Protein AF-A0A927ZGR9-F1 (afdb_monomer)

Mean predicted aligned error: 11.07 Å

Sequence (89 aa):
MNGGKRKVCANCGKSYIEGDKYCRYCGAPMGQPEYIDDTIECIYGPPPVKRVHVCKKCGFRWETGLMIDNERWCPECGGPAPGVEVEAE

Radius of gyration: 13.93 Å; Cα contacts (8 Å, |Δi|>4): 168; chains: 1; bounding box: 28×42×34 Å

Secondary structure (DSSP, 8-state):
------EE-TTT--EE-TT-SB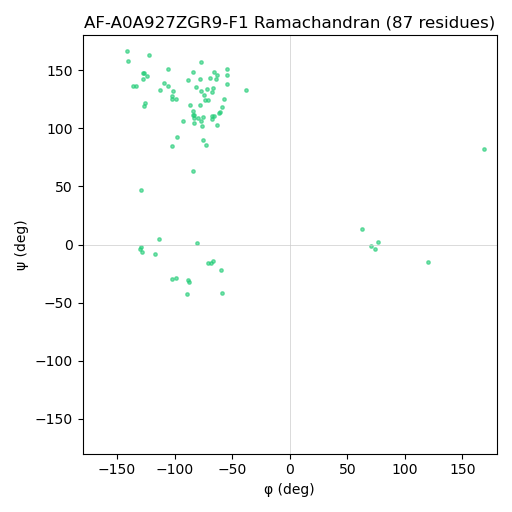-TTT--B---PPP----------SPPEEEEEE-TTT--EEEEEESS----B-TTT--B---EEE---

Structure (mmCIF, N/CA/C/O backbone):
data_AF-A0A927ZGR9-F1
#
_entry.id   AF-A0A927ZGR9-F1
#
loop_
_atom_site.group_PDB
_atom_site.id
_atom_site.type_symbol
_atom_site.label_atom_id
_atom_site.label_alt_id
_atom_site.label_comp_id
_atom_site.label_asym_id
_atom_site.label_entity_id
_atom_site.label_seq_id
_atom_site.pdbx_PDB_ins_code
_atom_site.Cartn_x
_atom_site.Cartn_y
_atom_site.Cartn_z
_atom_site.occupancy
_atom_site.B_iso_or_equiv
_atom_site.auth_seq_id
_atom_site.auth_comp_id
_atom_site.auth_asym_id
_atom_site.auth_atom_id
_atom_site.pdbx_PDB_model_num
ATOM 1 N N . MET A 1 1 ? -2.681 29.373 -4.747 1.00 40.81 1 MET A N 1
ATOM 2 C CA . MET A 1 1 ? -2.615 27.956 -5.162 1.00 40.81 1 MET A CA 1
ATOM 3 C C . MET A 1 1 ? -3.375 27.127 -4.138 1.00 40.81 1 MET A C 1
ATOM 5 O O . MET A 1 1 ? -3.107 27.287 -2.9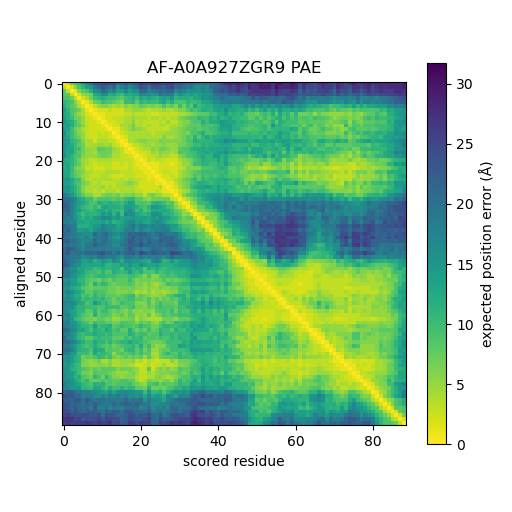57 1.00 40.81 1 MET A O 1
ATOM 9 N N . ASN A 1 2 ? -4.369 26.338 -4.556 1.00 39.72 2 ASN A N 1
ATOM 10 C CA . ASN A 1 2 ? -5.157 25.510 -3.638 1.00 39.72 2 ASN A CA 1
ATOM 11 C C . ASN A 1 2 ? -4.323 24.294 -3.213 1.00 39.72 2 ASN A C 1
ATOM 13 O O . ASN A 1 2 ? -4.043 23.427 -4.038 1.00 39.72 2 ASN A O 1
ATOM 17 N N . GLY A 1 3 ? -3.900 24.272 -1.946 1.00 43.91 3 GLY A N 1
ATOM 18 C CA . GLY A 1 3 ? -3.193 23.150 -1.335 1.00 43.91 3 GLY A CA 1
ATOM 19 C C . GLY A 1 3 ? -4.071 21.902 -1.341 1.00 43.91 3 GLY A C 1
ATOM 20 O O . GLY A 1 3 ? -5.118 21.860 -0.693 1.00 43.91 3 GLY A O 1
ATOM 21 N N . GLY A 1 4 ? -3.667 20.898 -2.118 1.00 47.44 4 GLY A N 1
ATOM 22 C CA . GLY A 1 4 ? -4.322 19.597 -2.141 1.00 47.44 4 GLY A CA 1
ATOM 23 C C . GLY A 1 4 ? -4.133 18.908 -0.794 1.00 47.44 4 GLY A C 1
ATOM 24 O O . GLY A 1 4 ? -3.020 18.525 -0.449 1.00 47.44 4 GLY A O 1
ATOM 25 N N . LYS A 1 5 ? -5.216 18.764 -0.026 1.00 50.19 5 LYS A N 1
ATOM 26 C CA . LYS A 1 5 ? -5.228 18.026 1.243 1.00 50.19 5 LYS A CA 1
ATOM 27 C C . LYS A 1 5 ? -4.845 16.567 0.967 1.00 50.19 5 LYS A C 1
ATOM 29 O O . LYS A 1 5 ? -5.602 15.868 0.298 1.00 50.19 5 LYS A O 1
ATOM 34 N N . ARG A 1 6 ? -3.703 16.097 1.473 1.00 57.34 6 ARG A N 1
ATOM 35 C CA . ARG A 1 6 ? -3.331 14.674 1.433 1.00 57.34 6 ARG A CA 1
ATOM 36 C C . ARG A 1 6 ? -3.586 14.049 2.795 1.00 57.34 6 ARG A C 1
ATOM 38 O O . ARG A 1 6 ? -3.239 14.619 3.825 1.00 57.34 6 ARG A O 1
ATOM 45 N N . LYS A 1 7 ? -4.242 12.892 2.798 1.00 69.31 7 LYS A N 1
ATOM 46 C CA . LYS A 1 7 ? -4.510 12.129 4.016 1.00 69.31 7 LYS A CA 1
ATOM 47 C C . LYS A 1 7 ? -3.256 11.322 4.374 1.00 69.31 7 LYS A C 1
ATOM 49 O O . LYS A 1 7 ? -2.652 10.732 3.482 1.00 69.31 7 LYS A O 1
ATOM 54 N N . VAL A 1 8 ? -2.850 11.306 5.645 1.00 75.00 8 VAL A N 1
ATOM 55 C CA . VAL A 1 8 ? -1.654 10.585 6.123 1.00 75.00 8 VAL A CA 1
ATOM 56 C C . VAL A 1 8 ? -1.981 9.654 7.283 1.00 75.00 8 VAL A C 1
ATOM 58 O O . VAL A 1 8 ? -2.874 9.908 8.086 1.00 75.00 8 VAL A O 1
ATOM 61 N N . CYS A 1 9 ? -1.275 8.535 7.368 1.00 78.81 9 CYS A N 1
ATOM 62 C CA . CYS A 1 9 ? -1.530 7.522 8.378 1.00 78.81 9 CYS A CA 1
ATOM 63 C C 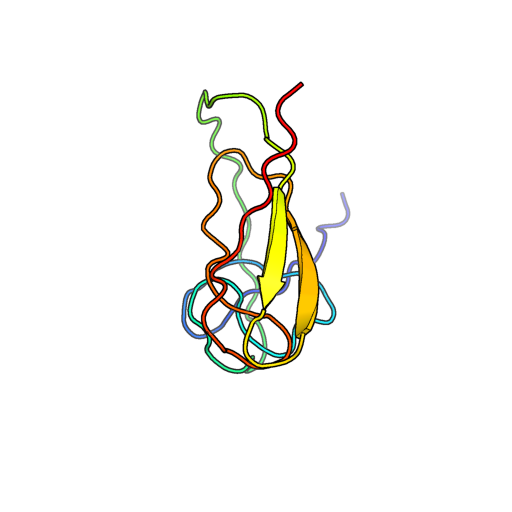. CYS A 1 9 ? -1.043 7.989 9.756 1.00 78.81 9 CYS A C 1
ATOM 65 O O . CYS A 1 9 ? 0.151 8.213 9.925 1.00 78.81 9 CYS A O 1
ATOM 67 N N . ALA A 1 10 ? -1.921 8.009 10.762 1.00 75.38 10 ALA A N 1
ATOM 68 C CA . ALA A 1 10 ? -1.558 8.364 12.140 1.00 75.38 10 ALA A CA 1
ATOM 69 C C . ALA A 1 10 ? -0.484 7.448 12.773 1.00 75.38 10 ALA A C 1
ATOM 71 O O . ALA A 1 10 ? 0.200 7.850 13.705 1.00 75.38 10 ALA A O 1
ATOM 72 N N . ASN A 1 11 ? -0.312 6.218 12.268 1.00 77.06 11 ASN A N 1
ATOM 73 C CA . ASN A 1 11 ? 0.651 5.256 12.816 1.00 77.06 11 ASN A CA 1
ATOM 74 C C . ASN A 1 11 ? 2.068 5.382 12.225 1.00 77.06 11 ASN A C 1
ATOM 76 O O . ASN A 1 11 ? 3.042 5.082 12.905 1.00 77.06 11 ASN A O 1
ATOM 80 N N . CYS A 1 12 ? 2.206 5.774 10.953 1.00 78.25 12 CYS A N 1
ATOM 81 C CA . CYS A 1 12 ? 3.516 5.821 10.278 1.00 78.25 12 CYS A CA 1
ATOM 82 C C . CYS A 1 12 ? 3.829 7.151 9.579 1.00 78.25 12 CYS A C 1
ATOM 84 O O . CYS A 1 12 ? 4.894 7.282 8.981 1.00 78.25 12 CYS A O 1
ATOM 86 N N . GLY A 1 13 ? 2.900 8.109 9.595 1.00 75.44 13 GLY A N 1
ATOM 87 C CA . GLY A 1 13 ? 3.046 9.435 8.992 1.00 75.44 13 GLY A CA 1
ATOM 88 C C . GLY A 1 13 ? 3.048 9.463 7.462 1.00 75.44 13 GLY A C 1
ATOM 89 O O . GLY A 1 13 ? 3.137 10.537 6.880 1.00 75.44 13 GLY A O 1
ATOM 90 N N . LYS A 1 14 ? 2.951 8.316 6.775 1.00 77.44 14 LYS A N 1
ATOM 91 C CA . LYS A 1 14 ? 2.962 8.283 5.305 1.00 77.44 14 LYS A CA 1
ATOM 92 C C . LYS A 1 14 ? 1.617 8.677 4.707 1.00 77.44 14 LYS A C 1
ATOM 94 O O . LYS A 1 14 ? 0.564 8.295 5.225 1.00 77.44 14 LYS A O 1
ATOM 99 N N . SER A 1 15 ? 1.676 9.394 3.590 1.00 75.38 15 SER A N 1
ATOM 100 C CA . SER A 1 15 ? 0.515 9.764 2.787 1.00 75.38 15 SER A CA 1
ATOM 101 C C . SER A 1 15 ? -0.152 8.540 2.159 1.00 75.38 15 SER A C 1
ATOM 103 O O . SER A 1 15 ? 0.492 7.529 1.874 1.00 75.38 15 SER A O 1
ATOM 105 N N . TYR A 1 16 ? -1.467 8.612 1.986 1.00 74.06 16 TYR A N 1
ATOM 106 C CA . TYR A 1 16 ? -2.274 7.543 1.413 1.00 74.06 16 TYR A CA 1
ATOM 107 C C . TYR A 1 16 ? -3.380 8.086 0.507 1.00 74.06 16 TYR A C 1
ATOM 109 O O . TYR A 1 16 ? -3.676 9.284 0.494 1.00 74.06 16 TYR A O 1
ATOM 117 N N . ILE A 1 17 ? -3.981 7.188 -0.272 1.00 72.44 17 ILE A N 1
ATOM 118 C CA . ILE A 1 17 ? -4.979 7.525 -1.288 1.00 72.44 17 ILE A CA 1
ATOM 119 C C . ILE A 1 17 ? -6.373 7.524 -0.655 1.00 72.44 17 ILE A C 1
ATOM 121 O O . ILE A 1 17 ? -6.691 6.690 0.195 1.00 72.44 17 ILE A O 1
ATOM 125 N N . GLU A 1 18 ? -7.229 8.466 -1.052 1.00 68.56 18 GLU A N 1
ATOM 126 C CA . GLU A 1 18 ? -8.609 8.501 -0.569 1.00 68.56 18 GLU A CA 1
ATOM 127 C C . GLU A 1 18 ? -9.345 7.196 -0.915 1.00 68.56 18 GLU A C 1
ATOM 129 O O . GLU A 1 18 ? -9.506 6.863 -2.084 1.00 68.56 18 GLU A O 1
ATOM 134 N N . GLY A 1 19 ? -9.789 6.466 0.114 1.00 72.31 19 GLY A N 1
ATOM 135 C CA . GLY A 1 19 ? -10.484 5.181 -0.028 1.00 72.31 19 GLY A CA 1
A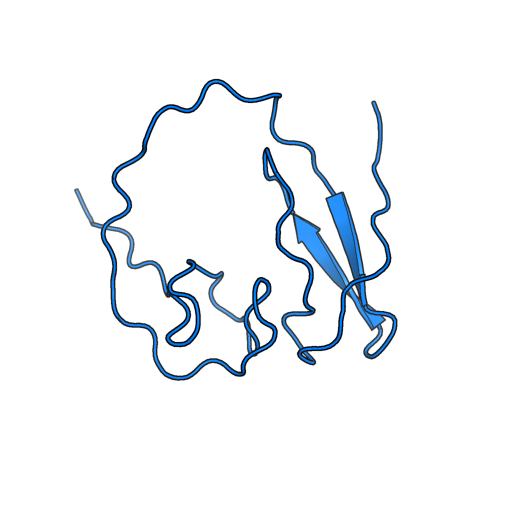TOM 136 C C . GLY A 1 19 ? -9.786 4.004 0.657 1.00 72.31 19 GLY A C 1
ATOM 137 O O . GLY A 1 19 ? -10.434 2.990 0.898 1.00 72.31 19 GLY A O 1
ATOM 138 N N . ASP A 1 20 ? -8.512 4.140 1.036 1.00 76.44 20 ASP A N 1
ATOM 139 C CA . ASP A 1 20 ? -7.794 3.094 1.771 1.00 76.44 20 ASP A CA 1
ATOM 140 C C . ASP A 1 20 ? -8.369 2.904 3.192 1.00 76.44 20 ASP A C 1
ATOM 142 O O . ASP A 1 20 ? -8.536 3.869 3.941 1.00 76.44 20 ASP A O 1
ATOM 146 N N . LYS A 1 21 ? -8.652 1.654 3.589 1.00 82.25 21 LYS A N 1
ATOM 147 C CA . LYS A 1 21 ? -9.097 1.304 4.957 1.00 82.25 21 LYS A CA 1
ATOM 148 C C . LYS A 1 21 ? -7.917 1.027 5.893 1.00 82.25 21 LYS A C 1
ATOM 150 O O . LYS A 1 21 ? -7.991 1.279 7.098 1.00 82.25 21 LYS A O 1
ATOM 155 N N . TYR A 1 22 ? -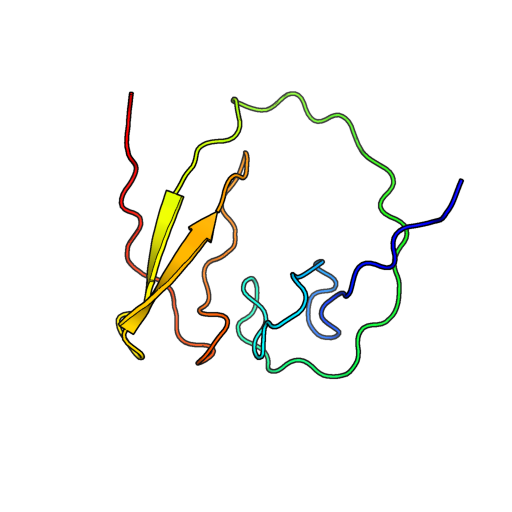6.824 0.519 5.328 1.00 84.62 22 TYR A N 1
ATOM 156 C CA . TYR A 1 22 ? -5.590 0.156 6.018 1.00 84.62 22 TYR A CA 1
ATOM 157 C C . TYR A 1 22 ? -4.382 0.808 5.349 1.00 84.62 22 TYR A C 1
ATOM 159 O O . TYR A 1 22 ? -4.337 0.995 4.134 1.00 84.62 22 TYR A O 1
ATOM 167 N N . CYS A 1 23 ? -3.367 1.144 6.140 1.00 85.38 23 CYS A N 1
ATOM 168 C CA . CYS A 1 23 ? -2.146 1.747 5.628 1.00 85.38 23 CYS A CA 1
ATOM 169 C C . CYS A 1 23 ? -1.313 0.742 4.827 1.00 85.38 23 CYS A C 1
ATOM 171 O O . CYS A 1 23 ? -0.867 -0.271 5.363 1.00 85.38 23 CYS A O 1
ATOM 173 N N . ARG A 1 24 ? -0.992 1.089 3.578 1.00 8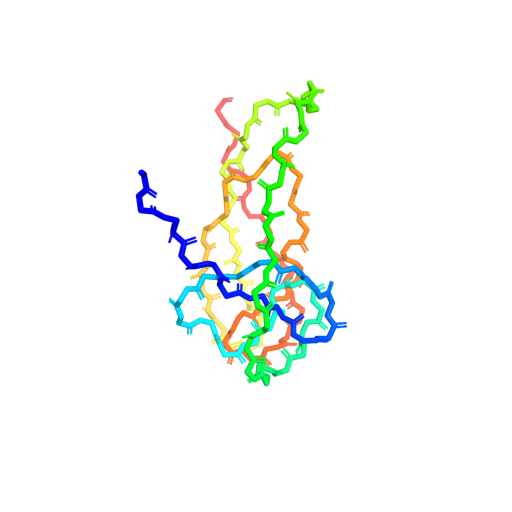1.06 24 ARG A N 1
ATOM 174 C CA . ARG A 1 24 ? -0.176 0.266 2.670 1.00 81.06 24 ARG A CA 1
ATOM 175 C C . ARG A 1 24 ? 1.282 0.094 3.104 1.00 81.06 24 ARG A C 1
ATOM 177 O O . ARG A 1 24 ? 1.975 -0.791 2.615 1.00 81.06 24 ARG A O 1
ATOM 184 N N . TYR A 1 25 ? 1.745 0.912 4.048 1.00 81.88 25 TYR A N 1
ATOM 185 C CA . TYR A 1 25 ? 3.129 0.909 4.523 1.00 81.88 25 TYR A CA 1
ATOM 186 C C . TYR A 1 25 ? 3.327 0.208 5.868 1.00 81.88 25 TYR A C 1
ATOM 188 O O . TYR A 1 25 ? 4.399 -0.342 6.111 1.00 81.88 25 TYR A O 1
ATOM 196 N N . CYS A 1 26 ? 2.315 0.211 6.740 1.00 80.81 26 CYS A N 1
ATOM 197 C CA . CYS A 1 26 ? 2.422 -0.370 8.083 1.00 80.81 26 CYS A CA 1
ATOM 198 C C . CYS A 1 26 ? 1.307 -1.361 8.449 1.00 80.81 26 CYS A C 1
ATOM 200 O O . CYS A 1 26 ? 1.372 -1.958 9.517 1.00 80.81 26 CYS A O 1
ATOM 202 N N . GLY A 1 27 ? 0.278 -1.529 7.612 1.00 77.69 27 GLY A N 1
ATOM 203 C CA . GLY A 1 27 ? -0.840 -2.450 7.852 1.00 77.69 27 GLY A CA 1
ATOM 204 C C . GLY A 1 27 ? -1.854 -1.989 8.908 1.00 77.69 27 GLY A C 1
ATOM 205 O O . GLY A 1 27 ? -2.869 -2.656 9.096 1.00 77.69 27 GLY A O 1
ATOM 206 N N . ALA A 1 28 ? -1.623 -0.856 9.581 1.00 82.44 28 ALA A N 1
ATOM 207 C CA . ALA A 1 28 ? -2.526 -0.339 10.609 1.00 82.44 28 ALA A CA 1
ATOM 208 C C . ALA A 1 28 ? -3.861 0.164 10.015 1.00 82.44 28 ALA A C 1
ATOM 210 O O . ALA A 1 28 ? -3.853 0.752 8.926 1.00 82.44 28 ALA A O 1
ATOM 211 N N . PRO A 1 29 ? -4.998 -0.026 10.716 1.00 78.38 29 PRO A N 1
ATOM 212 C CA . PRO A 1 29 ? -6.274 0.566 10.326 1.00 78.38 29 PRO A CA 1
ATOM 213 C C . PRO A 1 29 ? -6.194 2.092 10.413 1.00 78.38 29 PRO A C 1
ATOM 215 O O . PRO A 1 29 ? -5.554 2.644 11.311 1.00 78.38 29 PRO A O 1
ATOM 218 N N . MET A 1 30 ? -6.826 2.787 9.473 1.00 71.62 30 MET A N 1
ATOM 219 C CA . MET A 1 30 ? -6.730 4.243 9.416 1.00 71.62 30 MET A CA 1
ATOM 220 C C . MET A 1 30 ? -7.613 4.910 10.478 1.00 71.62 30 MET A C 1
ATOM 222 O O . MET A 1 30 ? -8.833 4.964 10.353 1.00 71.62 30 MET A O 1
ATOM 226 N N . GLY A 1 31 ? -6.969 5.436 11.523 1.00 62.56 31 GLY A N 1
ATOM 227 C CA . GLY A 1 31 ? -7.497 6.513 12.364 1.00 62.56 31 GLY A CA 1
ATOM 228 C C . GLY A 1 31 ? -7.207 7.866 11.708 1.00 62.56 31 GLY A C 1
ATOM 229 O O . GLY A 1 31 ? -6.231 7.978 10.970 1.00 62.56 31 GLY A O 1
ATOM 230 N N . GLN A 1 32 ? -8.086 8.847 11.917 1.00 54.97 32 GLN A N 1
ATOM 231 C CA . GLN A 1 32 ? -8.158 10.120 11.182 1.00 54.97 32 GLN A CA 1
ATOM 232 C C . GLN A 1 32 ? -6.789 10.745 10.816 1.00 54.97 32 GLN A C 1
ATOM 234 O O . GLN A 1 32 ? -5.915 10.836 11.675 1.00 54.97 32 GLN A O 1
ATOM 239 N N . PRO A 1 33 ? -6.600 11.193 9.560 1.00 57.06 33 PRO A N 1
ATOM 240 C CA . PRO A 1 33 ? -5.327 11.734 9.094 1.00 57.06 33 PRO A CA 1
ATOM 241 C C . PRO A 1 33 ? -5.080 13.167 9.585 1.00 57.06 33 PRO A C 1
ATOM 243 O O . PRO A 1 33 ? -5.928 14.037 9.385 1.00 57.06 33 PRO A O 1
ATOM 246 N N . GLU A 1 34 ? -3.891 13.440 10.127 1.00 56.34 34 GLU A N 1
ATOM 247 C CA . GLU A 1 34 ? -3.419 14.800 10.436 1.00 56.34 34 GLU A CA 1
ATOM 248 C C . GLU A 1 34 ? -2.487 15.322 9.331 1.00 56.34 34 GLU A C 1
ATOM 250 O O . GLU A 1 34 ? -1.526 14.668 8.965 1.00 56.34 34 GLU A O 1
ATOM 255 N N . TYR A 1 35 ? -2.786 16.490 8.763 1.00 54.38 35 TYR A N 1
ATOM 256 C CA . TYR A 1 35 ? -2.107 17.080 7.597 1.00 54.38 35 TYR A CA 1
ATOM 257 C C . TYR A 1 35 ? -0.580 17.220 7.757 1.00 54.38 35 TYR A C 1
ATOM 259 O O . TYR A 1 35 ? -0.109 17.704 8.784 1.00 54.38 35 TYR A O 1
ATOM 267 N N . ILE A 1 36 ? 0.184 16.902 6.704 1.00 57.66 36 ILE A N 1
ATOM 268 C CA . ILE A 1 36 ? 1.619 17.214 6.615 1.00 57.66 36 ILE A CA 1
ATOM 269 C C . ILE A 1 36 ? 1.906 17.822 5.235 1.00 57.66 36 ILE A C 1
ATOM 271 O O . ILE A 1 36 ? 1.381 17.354 4.225 1.00 57.66 36 ILE A O 1
ATOM 275 N N . ASP A 1 37 ? 2.709 18.887 5.215 1.00 46.19 37 ASP A N 1
ATOM 276 C CA . ASP A 1 37 ? 3.123 19.620 4.018 1.00 46.19 37 ASP A CA 1
ATOM 277 C C . ASP A 1 37 ? 4.320 18.907 3.365 1.00 46.19 37 ASP A C 1
ATOM 279 O O . ASP A 1 37 ? 5.416 18.862 3.923 1.00 46.19 37 ASP A O 1
ATOM 283 N N . ASP A 1 38 ? 4.094 18.274 2.213 1.00 54.44 38 ASP A N 1
ATOM 284 C CA . ASP A 1 38 ? 5.134 17.570 1.462 1.00 54.44 38 ASP A CA 1
ATOM 285 C C . ASP A 1 38 ? 6.043 18.579 0.736 1.00 54.44 38 ASP A C 1
ATOM 287 O O . ASP A 1 38 ? 5.806 18.938 -0.424 1.00 54.44 38 ASP A O 1
ATOM 291 N N . THR A 1 39 ? 7.116 19.022 1.388 1.00 53.22 39 THR A N 1
ATOM 292 C CA . THR A 1 39 ? 8.233 19.674 0.697 1.00 53.22 39 THR A CA 1
ATOM 293 C C . THR A 1 39 ? 8.928 18.638 -0.183 1.00 53.22 39 THR A C 1
ATOM 295 O O . THR A 1 39 ? 9.527 17.686 0.312 1.00 53.22 39 THR A O 1
ATOM 298 N N . ILE A 1 40 ? 8.806 18.787 -1.501 1.00 65.12 40 ILE A N 1
ATOM 299 C CA . ILE A 1 40 ? 9.371 17.860 -2.486 1.00 65.12 40 ILE A CA 1
ATOM 300 C C . ILE A 1 40 ? 10.901 17.953 -2.439 1.00 65.12 40 ILE A C 1
ATOM 302 O O . ILE A 1 40 ? 11.479 18.933 -2.906 1.00 65.12 40 ILE A O 1
ATOM 306 N N . GLU A 1 41 ? 11.557 16.926 -1.901 1.00 58.47 41 GLU A N 1
ATOM 307 C CA . GLU A 1 41 ? 13.007 16.764 -2.007 1.00 58.47 41 GLU A CA 1
ATOM 308 C C . GLU A 1 41 ? 13.348 16.026 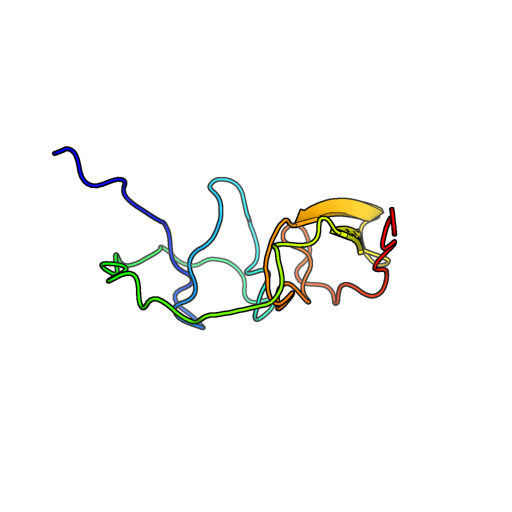-3.310 1.00 58.47 41 GLU A C 1
ATOM 310 O O . GLU A 1 41 ? 12.908 14.899 -3.554 1.00 58.47 41 GLU A O 1
ATOM 315 N N . CYS A 1 42 ? 14.120 16.675 -4.183 1.00 56.34 42 CYS A N 1
ATOM 316 C CA . CYS A 1 42 ? 14.548 16.121 -5.465 1.00 56.34 42 CYS A CA 1
ATOM 317 C C . CYS A 1 42 ? 15.612 15.027 -5.260 1.00 56.34 42 CYS A C 1
ATOM 319 O O . CYS A 1 42 ? 16.811 15.295 -5.338 1.00 56.34 42 CYS A O 1
ATOM 321 N N . ILE A 1 43 ? 15.187 13.786 -5.022 1.00 60.59 43 ILE A N 1
ATOM 322 C CA . ILE A 1 43 ? 16.067 12.611 -5.054 1.00 60.59 43 ILE A CA 1
ATOM 323 C C . ILE A 1 43 ? 16.182 12.144 -6.518 1.00 60.59 43 ILE A C 1
ATOM 325 O O . ILE A 1 43 ? 15.190 11.707 -7.100 1.00 60.59 43 ILE A O 1
ATOM 329 N N . TYR A 1 44 ? 17.375 12.221 -7.125 1.00 62.34 44 TYR A N 1
ATOM 330 C CA . TYR A 1 44 ? 17.659 11.557 -8.408 1.00 62.34 44 TYR A CA 1
ATOM 331 C C . TYR A 1 44 ? 17.529 10.036 -8.210 1.00 62.34 44 TYR A C 1
ATOM 333 O O . TYR A 1 44 ? 18.403 9.407 -7.616 1.00 62.34 44 TYR A O 1
ATOM 341 N N . GLY A 1 45 ? 16.417 9.456 -8.663 1.00 59.62 45 GLY A N 1
ATOM 342 C CA . GLY A 1 45 ? 16.129 8.024 -8.584 1.00 59.62 45 GLY A CA 1
ATOM 343 C C . GLY A 1 45 ? 15.867 7.407 -9.963 1.00 59.62 45 GLY A C 1
ATOM 344 O O . GLY A 1 45 ? 15.617 8.139 -10.923 1.00 59.62 45 GLY A O 1
ATOM 345 N N . PRO A 1 46 ? 15.938 6.067 -10.088 1.00 61.91 46 PRO A N 1
ATOM 346 C CA . PRO A 1 46 ? 15.499 5.365 -11.292 1.00 61.91 46 PRO A CA 1
ATOM 347 C C . PRO A 1 46 ? 14.048 5.743 -11.635 1.00 61.91 46 PRO A C 1
ATOM 349 O O . PRO A 1 46 ? 13.280 6.076 -10.727 1.00 61.91 46 PRO A O 1
ATOM 352 N N . PRO A 1 47 ? 13.661 5.706 -12.924 1.00 63.97 47 PRO A N 1
ATOM 353 C CA . PRO A 1 47 ? 12.324 6.104 -13.346 1.00 63.97 47 PRO A CA 1
ATOM 354 C C . PRO A 1 47 ? 11.251 5.325 -12.566 1.00 63.97 47 PRO A C 1
ATOM 356 O O . PRO A 1 47 ? 11.471 4.163 -12.212 1.00 63.97 47 PRO A O 1
ATOM 359 N N . PRO A 1 48 ? 10.100 5.947 -12.259 1.00 71.88 48 PRO A N 1
ATOM 360 C CA . 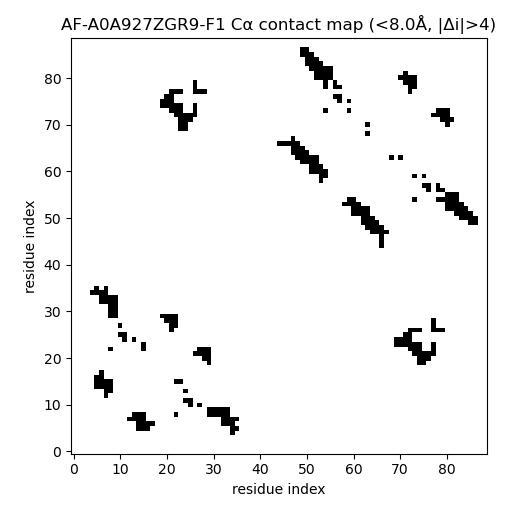PRO A 1 48 ? 9.015 5.270 -11.560 1.00 71.88 48 PRO A CA 1
ATOM 361 C C . PRO A 1 48 ? 8.580 4.023 -12.339 1.00 71.88 48 PRO A C 1
ATOM 363 O O . PRO A 1 48 ? 8.247 4.108 -13.519 1.00 71.88 48 PRO A O 1
ATOM 366 N N . VAL A 1 49 ? 8.580 2.868 -11.668 1.00 75.19 49 VAL A N 1
ATOM 367 C CA . VAL A 1 49 ? 8.196 1.579 -12.262 1.00 75.19 49 VAL A CA 1
ATOM 368 C C . VAL A 1 49 ? 6.784 1.236 -11.813 1.00 75.19 49 VAL A C 1
ATOM 370 O O . VAL A 1 49 ? 6.504 1.232 -10.608 1.00 75.19 49 VAL A O 1
ATOM 373 N N . LYS A 1 50 ? 5.907 0.933 -12.774 1.00 78.56 50 LYS A N 1
ATOM 374 C CA . LYS A 1 50 ? 4.560 0.435 -12.494 1.00 78.56 50 LYS A CA 1
ATOM 375 C C . LYS A 1 50 ? 4.630 -1.001 -11.983 1.00 78.56 50 LYS A C 1
ATOM 377 O O . LYS A 1 50 ? 5.353 -1.827 -12.532 1.00 78.56 50 LYS A O 1
ATOM 382 N N . ARG A 1 51 ? 3.904 -1.296 -10.912 1.00 81.44 51 ARG A N 1
ATOM 383 C CA . ARG A 1 51 ? 3.860 -2.614 -10.276 1.00 81.44 51 ARG A CA 1
ATOM 384 C C . ARG A 1 51 ? 2.429 -2.963 -9.936 1.00 81.44 51 ARG A C 1
ATOM 386 O O . ARG A 1 51 ? 1.702 -2.136 -9.390 1.00 81.44 51 ARG A O 1
ATOM 393 N N . VAL A 1 52 ? 2.050 -4.203 -10.211 1.00 83.25 52 VAL A N 1
ATOM 394 C CA . VAL A 1 52 ? 0.751 -4.738 -9.815 1.00 83.25 52 VAL A CA 1
ATOM 395 C C . VAL A 1 52 ? 0.948 -5.629 -8.599 1.00 83.25 52 VAL A C 1
ATOM 397 O O . VAL A 1 52 ? 1.744 -6.567 -8.622 1.00 83.25 52 VAL A O 1
ATOM 400 N N . HIS A 1 53 ? 0.208 -5.322 -7.539 1.00 83.62 53 HIS A N 1
ATOM 401 C CA . HIS A 1 53 ? 0.191 -6.056 -6.282 1.00 83.62 53 HIS A CA 1
ATOM 402 C C . HIS A 1 53 ? -1.090 -6.863 -6.154 1.00 83.62 53 HIS A C 1
ATOM 404 O O . HIS A 1 53 ? -2.181 -6.343 -6.402 1.00 83.62 53 HIS A O 1
ATOM 410 N N . VAL A 1 54 ? -0.972 -8.111 -5.700 1.00 84.12 54 VAL A N 1
ATOM 411 C CA . VAL A 1 54 ? -2.122 -8.981 -5.415 1.00 84.12 54 VAL A CA 1
ATOM 412 C C . VAL A 1 54 ? -2.043 -9.507 -3.984 1.00 84.12 54 VAL A C 1
ATOM 414 O O . VAL A 1 54 ? -1.087 -10.176 -3.585 1.00 84.12 54 VAL A O 1
ATOM 417 N N . CYS A 1 55 ? -3.070 -9.229 -3.180 1.00 83.69 55 CYS A N 1
ATOM 418 C CA . CYS A 1 55 ? -3.138 -9.739 -1.817 1.00 83.69 55 CYS A CA 1
ATOM 419 C C . CYS A 1 55 ? -3.576 -11.208 -1.795 1.00 83.69 55 CYS A C 1
ATOM 421 O O . CYS A 1 55 ? -4.713 -11.527 -2.134 1.00 83.69 55 CYS A O 1
ATOM 423 N N . LYS A 1 56 ? -2.735 -12.102 -1.263 1.00 81.44 56 LYS A N 1
ATOM 424 C CA . LYS A 1 56 ? -3.080 -13.527 -1.071 1.00 81.44 56 LYS A CA 1
ATOM 425 C C . LYS A 1 56 ? -4.153 -13.786 -0.004 1.00 81.44 56 LYS A C 1
ATOM 427 O O . LYS A 1 56 ? -4.690 -14.885 0.054 1.00 81.44 56 LYS A O 1
ATOM 432 N N . LYS A 1 57 ? -4.441 -12.806 0.863 1.00 80.69 57 LYS A N 1
ATOM 433 C CA . LYS A 1 57 ? -5.399 -12.947 1.973 1.00 80.69 57 LYS A CA 1
ATOM 434 C C . LYS A 1 57 ? -6.829 -12.574 1.574 1.00 80.69 57 LYS A C 1
ATOM 436 O O . LYS A 1 57 ? -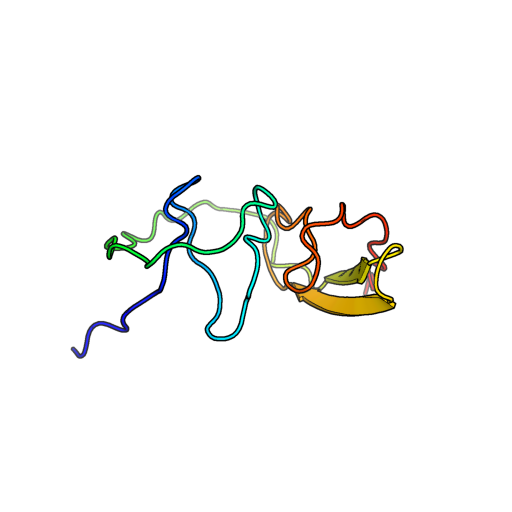7.755 -13.266 1.971 1.00 80.69 57 LYS A O 1
ATOM 441 N N . CYS A 1 58 ? -7.012 -11.489 0.820 1.00 84.25 58 CYS A N 1
ATOM 442 C CA . CYS A 1 58 ? -8.339 -11.014 0.404 1.00 84.25 58 CYS A CA 1
ATOM 443 C C . CYS A 1 58 ? -8.572 -11.027 -1.114 1.00 84.25 58 CYS A C 1
ATOM 445 O O . CYS A 1 58 ? -9.688 -10.770 -1.546 1.00 84.25 58 CYS A O 1
ATOM 447 N N . GLY A 1 59 ? -7.545 -11.292 -1.927 1.00 82.06 59 GLY A N 1
ATOM 448 C CA . GLY A 1 59 ? -7.637 -11.264 -3.390 1.00 82.06 59 GLY A CA 1
ATOM 449 C C . GLY A 1 59 ? -7.648 -9.861 -4.007 1.00 82.06 59 GLY A C 1
ATOM 450 O O . GLY A 1 59 ? -7.759 -9.739 -5.222 1.00 82.06 59 GLY A O 1
ATOM 451 N N . PHE A 1 60 ? -7.528 -8.797 -3.204 1.00 83.75 60 PHE A N 1
ATOM 452 C CA . PHE A 1 60 ? -7.520 -7.424 -3.710 1.00 83.75 60 PHE A CA 1
ATOM 453 C C . PHE A 1 60 ? -6.270 -7.146 -4.557 1.00 83.75 60 PHE A C 1
ATOM 455 O O . PHE A 1 60 ? -5.157 -7.491 -4.148 1.00 83.75 60 PHE A O 1
ATOM 462 N N . ARG A 1 61 ? -6.465 -6.499 -5.711 1.00 84.69 61 ARG A N 1
ATOM 463 C CA . ARG A 1 61 ? -5.420 -6.110 -6.667 1.00 84.69 61 ARG A CA 1
ATOM 464 C C . ARG A 1 61 ? -5.290 -4.587 -6.708 1.00 84.69 61 ARG A C 1
ATOM 466 O O . ARG A 1 61 ? -6.304 -3.908 -6.846 1.00 84.69 61 ARG A O 1
ATOM 473 N N . TRP A 1 62 ? -4.068 -4.059 -6.640 1.00 84.06 62 TRP A N 1
ATOM 474 C CA . TRP A 1 62 ? -3.795 -2.623 -6.806 1.00 84.06 62 TRP A CA 1
ATOM 475 C C . TRP A 1 62 ? -2.519 -2.362 -7.606 1.00 84.06 62 TRP A C 1
ATOM 477 O O . TRP A 1 62 ? -1.651 -3.225 -7.699 1.00 84.06 62 TRP A O 1
ATOM 487 N N . GLU A 1 63 ? -2.423 -1.171 -8.194 1.00 82.94 63 GLU A N 1
ATOM 488 C CA . GLU A 1 63 ? -1.265 -0.716 -8.970 1.00 82.94 63 GLU A CA 1
ATOM 489 C C . GLU A 1 63 ? -0.504 0.374 -8.200 1.00 82.94 63 GLU A C 1
ATOM 491 O O . GLU A 1 63 ? -1.123 1.251 -7.587 1.00 82.94 63 GLU A O 1
ATOM 496 N N . THR A 1 64 ? 0.829 0.323 -8.232 1.00 78.75 64 THR A N 1
ATOM 497 C CA . THR A 1 64 ? 1.727 1.358 -7.700 1.00 78.75 64 THR A CA 1
ATOM 498 C C . THR A 1 64 ? 2.672 1.835 -8.800 1.00 78.75 64 THR A C 1
ATOM 500 O O . THR A 1 64 ? 3.074 1.062 -9.661 1.00 78.75 64 THR A O 1
ATOM 503 N N . GLY A 1 65 ? 3.018 3.124 -8.801 1.00 76.25 65 GLY A N 1
ATOM 504 C CA . GLY A 1 65 ? 3.872 3.755 -9.818 1.00 76.25 65 GLY A CA 1
ATOM 505 C C . GLY A 1 65 ? 5.013 4.549 -9.191 1.00 76.25 65 GLY A C 1
ATOM 506 O O . GLY A 1 65 ? 5.207 5.717 -9.516 1.00 76.25 65 GLY A O 1
ATOM 507 N N . LEU A 1 66 ? 5.711 3.954 -8.221 1.00 71.81 66 LEU A N 1
ATOM 508 C CA . LEU A 1 66 ? 6.723 4.632 -7.407 1.00 71.81 66 LEU A CA 1
ATOM 509 C C . LEU A 1 66 ? 8.151 4.233 -7.802 1.00 71.81 66 LEU A C 1
ATOM 511 O O . LEU A 1 66 ? 8.414 3.101 -8.223 1.00 71.81 66 LEU A O 1
ATOM 515 N N . MET A 1 67 ? 9.095 5.161 -7.597 1.00 70.94 67 MET A N 1
ATOM 516 C CA . MET A 1 67 ? 10.532 4.894 -7.763 1.00 70.94 67 MET A CA 1
ATOM 517 C C . MET A 1 67 ? 11.001 3.762 -6.831 1.00 70.94 67 MET A C 1
ATOM 519 O O . MET A 1 67 ? 11.731 2.869 -7.253 1.00 70.94 67 MET A O 1
ATOM 523 N N . ILE A 1 68 ? 10.522 3.753 -5.582 1.00 70.94 68 ILE A N 1
ATOM 524 C CA . ILE A 1 68 ? 10.764 2.686 -4.603 1.00 70.94 68 ILE A CA 1
ATOM 525 C C . ILE A 1 68 ? 9.415 2.209 -4.073 1.00 70.94 68 ILE A C 1
ATOM 527 O O . ILE A 1 68 ? 8.673 2.980 -3.461 1.00 70.94 68 ILE A O 1
ATOM 531 N N . ASP A 1 69 ? 9.118 0.930 -4.281 1.00 73.25 69 ASP A N 1
ATOM 532 C CA . ASP A 1 69 ? 7.898 0.314 -3.775 1.00 73.25 69 ASP A CA 1
ATOM 533 C C . ASP A 1 69 ? 8.044 -0.035 -2.285 1.00 73.25 69 ASP A C 1
ATOM 535 O O . ASP A 1 69 ? 8.803 -0.924 -1.891 1.00 73.25 69 ASP A O 1
ATOM 539 N N . ASN A 1 70 ? 7.338 0.716 -1.441 1.00 76.25 70 ASN A N 1
ATOM 540 C CA . ASN A 1 70 ? 7.274 0.488 0.006 1.00 76.25 70 ASN A CA 1
ATOM 541 C C . ASN A 1 70 ? 5.867 0.055 0.462 1.00 76.25 70 ASN A C 1
ATOM 543 O O . ASN A 1 70 ? 5.622 -0.089 1.661 1.00 76.25 70 ASN A O 1
ATOM 547 N N . GLU A 1 71 ? 4.947 -0.158 -0.479 1.00 77.19 71 GLU A N 1
ATOM 548 C CA . GLU A 1 71 ? 3.536 -0.485 -0.250 1.00 77.19 71 GLU A CA 1
ATOM 549 C C . GLU A 1 71 ? 3.350 -1.996 -0.020 1.00 77.19 71 GLU A C 1
ATOM 551 O O . GLU A 1 71 ? 2.700 -2.704 -0.783 1.00 77.19 71 GLU A O 1
ATOM 556 N N . ARG A 1 72 ? 3.947 -2.510 1.062 1.00 79.88 72 ARG A N 1
ATOM 557 C CA . ARG A 1 72 ? 4.005 -3.951 1.388 1.00 79.88 72 ARG A CA 1
ATOM 558 C C . ARG A 1 72 ? 2.736 -4.516 2.034 1.00 79.88 72 ARG A C 1
ATOM 560 O O . ARG A 1 72 ? 2.716 -5.693 2.401 1.00 79.88 72 ARG A O 1
ATOM 567 N N . TRP A 1 73 ? 1.700 -3.702 2.214 1.00 85.94 73 TRP A N 1
ATOM 568 C CA . TRP A 1 73 ? 0.479 -4.069 2.928 1.00 85.94 73 TRP A CA 1
ATOM 569 C C . TRP A 1 73 ? -0.770 -3.784 2.100 1.00 85.94 73 TRP A C 1
ATOM 571 O O . TRP A 1 73 ? -0.869 -2.777 1.406 1.00 85.94 73 TRP A O 1
ATOM 581 N N . CYS A 1 74 ? -1.755 -4.671 2.211 1.00 86.94 74 CYS A N 1
ATOM 582 C CA . CYS A 1 74 ? -3.016 -4.551 1.499 1.00 86.94 74 CYS A CA 1
ATOM 583 C C . CYS A 1 74 ? -3.908 -3.454 2.113 1.00 86.94 74 CYS A C 1
ATOM 585 O O . CYS A 1 74 ? -4.199 -3.528 3.312 1.00 86.94 74 CYS A O 1
ATOM 587 N N . PRO A 1 75 ? -4.428 -2.507 1.306 1.00 84.06 75 PRO A N 1
ATOM 588 C CA . PRO A 1 75 ? -5.267 -1.410 1.796 1.00 84.06 75 PRO A CA 1
ATOM 589 C C . PRO A 1 75 ? -6.667 -1.842 2.253 1.00 84.06 75 PRO A C 1
ATOM 591 O O . PRO A 1 75 ? -7.329 -1.090 2.962 1.00 84.06 75 PRO A O 1
ATOM 594 N N . GLU A 1 76 ? -7.114 -3.046 1.882 1.00 83.75 76 GLU A N 1
ATOM 595 C CA . GLU A 1 76 ? -8.457 -3.551 2.203 1.00 83.75 76 GLU A CA 1
ATOM 596 C C . GLU A 1 76 ? -8.492 -4.488 3.413 1.00 83.75 76 GLU A C 1
ATOM 598 O O . GLU A 1 76 ? -9.510 -4.563 4.094 1.00 83.75 76 GLU A O 1
ATOM 603 N N . CYS A 1 77 ? -7.407 -5.216 3.696 1.00 83.88 77 CYS A N 1
ATOM 604 C CA . CYS A 1 77 ? -7.402 -6.223 4.765 1.00 83.88 77 CYS A CA 1
ATOM 605 C C . CYS A 1 77 ? -6.235 -6.118 5.755 1.00 83.88 77 CYS A C 1
ATOM 607 O O . CYS A 1 77 ? -6.163 -6.931 6.681 1.00 83.88 77 CYS A O 1
ATOM 609 N N . GLY A 1 78 ? -5.285 -5.200 5.534 1.00 81.75 78 GLY A N 1
ATOM 610 C CA . GLY A 1 78 ? -4.071 -5.077 6.348 1.00 81.75 78 GLY A CA 1
ATOM 611 C C . GLY A 1 78 ? -3.156 -6.308 6.295 1.00 81.75 78 GLY A C 1
ATOM 612 O O . GLY A 1 78 ? -2.277 -6.460 7.135 1.00 81.75 78 GLY A O 1
ATOM 613 N N . GLY A 1 79 ? -3.374 -7.233 5.353 1.00 83.06 79 GLY A N 1
ATOM 614 C CA . GLY A 1 79 ? -2.509 -8.395 5.142 1.00 83.06 79 GLY A CA 1
ATOM 615 C C . GLY A 1 79 ? -1.218 -8.025 4.402 1.00 83.06 79 GLY A C 1
ATOM 616 O O . GLY A 1 79 ? -1.206 -7.025 3.681 1.00 83.06 79 GLY A O 1
ATOM 617 N N . PRO A 1 80 ? -0.143 -8.825 4.529 1.00 75.88 80 PRO A N 1
ATOM 618 C CA . PRO A 1 80 ? 1.069 -8.614 3.746 1.00 75.88 80 PRO A CA 1
ATOM 619 C C . PRO A 1 80 ? 0.758 -8.785 2.253 1.00 75.88 80 PRO A C 1
ATOM 621 O O . PRO A 1 80 ? -0.079 -9.613 1.877 1.00 75.88 80 PRO A O 1
ATOM 624 N N . ALA A 1 81 ? 1.439 -8.017 1.407 1.00 68.00 81 ALA A N 1
ATOM 625 C CA . ALA A 1 81 ? 1.316 -8.046 -0.047 1.00 68.00 81 ALA A CA 1
ATOM 626 C C . ALA A 1 81 ? 2.496 -8.801 -0.695 1.00 68.00 81 ALA A C 1
ATOM 628 O O . ALA A 1 81 ? 3.490 -8.183 -1.069 1.00 68.00 81 ALA A O 1
ATOM 629 N N . PRO A 1 82 ? 2.455 -10.143 -0.806 1.00 63.75 82 PRO A N 1
ATOM 630 C CA . PRO A 1 82 ? 3.465 -10.887 -1.546 1.00 63.75 82 PRO A CA 1
ATOM 631 C C . PRO A 1 82 ? 2.958 -11.214 -2.956 1.00 63.75 82 PRO A C 1
ATOM 633 O O . PRO A 1 82 ? 2.327 -12.250 -3.167 1.00 63.75 82 PRO A O 1
ATOM 636 N N . GLY A 1 83 ? 3.260 -10.358 -3.927 1.00 59.56 83 GLY A N 1
ATOM 637 C CA . GLY A 1 83 ? 3.011 -10.652 -5.337 1.00 59.56 83 GLY A CA 1
ATOM 638 C C . GLY A 1 83 ? 3.194 -9.415 -6.191 1.00 59.56 83 GLY A C 1
ATOM 639 O O . GLY A 1 83 ? 2.211 -8.748 -6.475 1.00 59.56 83 GLY A O 1
ATOM 640 N N . VAL A 1 84 ? 4.446 -9.109 -6.536 1.00 62.91 84 VAL A N 1
ATOM 641 C CA . VAL A 1 84 ? 4.776 -8.071 -7.512 1.00 62.91 84 VAL A CA 1
ATOM 642 C C . VAL A 1 84 ? 4.896 -8.756 -8.866 1.00 62.91 84 VAL A C 1
ATOM 644 O O . VAL A 1 84 ? 5.876 -9.458 -9.115 1.00 62.91 84 VAL A O 1
ATOM 647 N N . GLU A 1 85 ? 3.911 -8.560 -9.732 1.00 58.66 85 GLU A N 1
ATOM 648 C CA . GLU A 1 85 ? 4.108 -8.762 -11.166 1.00 58.66 85 GLU A CA 1
ATOM 649 C C . GLU A 1 85 ? 4.742 -7.464 -11.687 1.00 58.66 85 GLU A C 1
ATOM 651 O O . GLU A 1 85 ? 4.105 -6.407 -11.714 1.00 58.66 85 GLU A O 1
ATOM 656 N N . VAL A 1 86 ? 6.051 -7.509 -11.960 1.00 55.56 86 VAL A N 1
ATOM 657 C CA . VAL A 1 86 ? 6.766 -6.427 -12.647 1.00 55.56 86 VAL A CA 1
ATOM 658 C C . VAL A 1 86 ? 6.579 -6.636 -14.145 1.00 55.56 86 VAL A C 1
ATOM 660 O O . VAL A 1 86 ? 7.110 -7.595 -14.700 1.00 55.56 86 VAL A O 1
ATOM 663 N N . GLU A 1 87 ? 5.834 -5.759 -14.811 1.00 47.00 87 GLU A N 1
ATOM 664 C CA . GLU A 1 87 ? 5.926 -5.673 -16.268 1.00 47.00 87 GLU A CA 1
ATOM 665 C C . GLU A 1 87 ? 7.226 -4.925 -16.582 1.00 47.00 87 GLU A C 1
ATOM 667 O O . GLU A 1 87 ? 7.355 -3.723 -16.349 1.00 47.00 87 GLU A O 1
ATOM 672 N N . ALA A 1 88 ? 8.243 -5.693 -16.974 1.00 39.34 88 ALA A N 1
ATOM 673 C CA . ALA A 1 88 ? 9.474 -5.176 -17.544 1.00 39.34 88 ALA A CA 1
ATOM 674 C C . ALA A 1 88 ? 9.230 -4.942 -19.039 1.00 39.34 88 ALA A C 1
ATOM 676 O O . ALA A 1 88 ? 9.043 -5.908 -19.779 1.00 39.34 88 ALA A O 1
ATOM 677 N N . GLU A 1 89 ? 9.215 -3.677 -19.456 1.00 40.19 89 GLU A N 1
ATOM 678 C CA . GLU A 1 89 ? 9.455 -3.285 -20.852 1.00 40.19 89 GLU A CA 1
ATOM 679 C C . GLU A 1 89 ? 10.948 -3.032 -21.076 1.00 40.19 89 GLU A C 1
ATOM 681 O O . GLU A 1 89 ? 11.584 -2.404 -20.194 1.00 40.19 89 GLU A O 1
#

Solvent-accessible surface area (backbone atoms only — not comparable to full-atom values): 5637 Å² total; per-residue (Å²): 133,87,80,78,87,57,45,18,34,73,88,75,69,47,72,55,66,95,83,58,53,15,32,30,72,76,28,46,70,65,53,81,53,63,78,74,84,82,78,85,75,90,71,95,66,70,77,61,47,57,34,42,39,37,22,84,82,80,67,54,71,51,77,46,67,38,65,71,87,62,66,49,18,28,32,85,74,34,38,66,42,77,41,75,54,68,76,82,129

Nearest PDB structures (foldseek):
  1eaw-assembly1_B  TM=3.981E-01  e=8.096E+00  Bos taurus

pLDDT: mean 70.31, std 13.01, range [39.34, 86.94]

Foldseek 3Di:
DDDDFFFAAPVPRHTDDPPFQAQLQQLHGGDGGDGDDDPDDDDPADAFFKWWWADPPPRDIDIDRGSDDNRQADRHRSGGTPDTPGPDD